Protein AF-A0A7L7SW67-F1 (afdb_monomer_lite)

Secondary structure (DSSP, 8-state):
-GGGTGGGSPPEETTEE-HHHHHHHHHHTS----SSS--HHHHHHHHHHHHHHHHH-

pLDDT: mean 91.51, std 6.08, range [64.31, 97.94]

Organism: Panthera onca (NCBI:txid9690)

Sequence (57 aa):
NENLFASFTTPTMMGLPIVMLIIMFPSILFPSPSRLINNRLISLQQWLVQLTSKQML

Foldseek 3Di:
DCVVCPVVDQDDDPNHGCVVVVVCVVVVVQDDDPDPDDDPSNVVVVVVVVVVVVVVD

Structure (mmCIF, N/CA/C/O backbone):
data_AF-A0A7L7SW67-F1
#
_entry.id   AF-A0A7L7SW67-F1
#
loop_
_atom_site.group_PDB
_atom_site.id
_atom_site.type_symbol
_atom_site.label_atom_id
_atom_site.label_alt_id
_atom_site.label_comp_id
_atom_site.label_asym_id
_atom_site.label_entity_id
_atom_site.label_seq_id
_atom_site.pdbx_PDB_ins_code
_atom_site.Cartn_x
_atom_site.Cartn_y
_atom_site.Cartn_z
_atom_site.occupancy
_atom_site.B_iso_or_equiv
_atom_site.auth_seq_id
_atom_site.auth_comp_id
_atom_site.auth_asym_id
_atom_site.auth_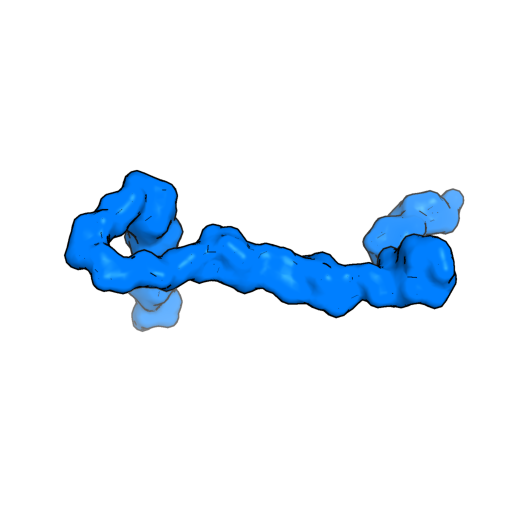atom_id
_atom_site.pdbx_PDB_model_num
ATOM 1 N N . ASN A 1 1 ? 23.904 -0.699 -21.314 1.00 64.31 1 ASN A N 1
ATOM 2 C CA . ASN A 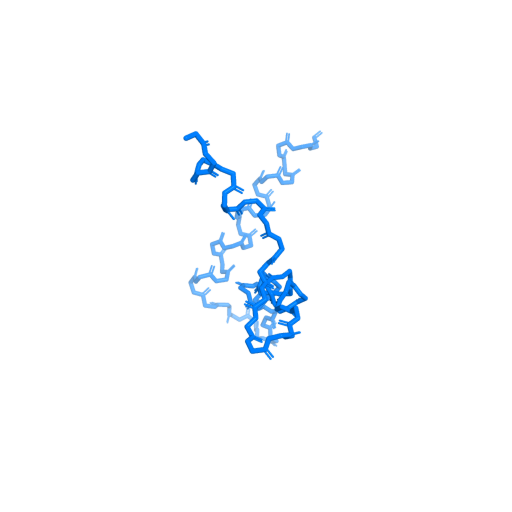1 1 ? 23.437 0.557 -20.687 1.00 64.31 1 ASN A CA 1
ATOM 3 C C . ASN A 1 1 ? 21.919 0.724 -20.740 1.00 64.31 1 ASN A C 1
ATOM 5 O O . ASN A 1 1 ? 21.360 1.320 -19.836 1.00 64.31 1 ASN A O 1
ATOM 9 N N . GLU A 1 2 ? 21.232 0.178 -21.746 1.00 69.12 2 GLU A N 1
ATOM 10 C CA . GLU A 1 2 ? 19.792 0.416 -21.965 1.00 69.12 2 GLU A CA 1
ATOM 11 C C . GLU A 1 2 ? 18.869 -0.401 -21.044 1.00 69.12 2 GLU A C 1
ATOM 13 O O . GLU A 1 2 ? 17.791 0.063 -20.686 1.00 69.12 2 GLU A O 1
ATOM 18 N N . ASN A 1 3 ? 19.321 -1.564 -20.558 1.00 78.25 3 ASN A N 1
ATOM 19 C CA . ASN A 1 3 ? 18.553 -2.387 -19.609 1.00 78.25 3 ASN A CA 1
ATOM 20 C C . ASN A 1 3 ? 18.220 -1.664 -18.294 1.00 78.25 3 ASN A C 1
ATOM 22 O O . ASN A 1 3 ? 17.239 -2.012 -17.646 1.00 78.25 3 ASN A O 1
ATOM 26 N N . LEU A 1 4 ? 19.000 -0.647 -17.912 1.00 89.81 4 LEU A N 1
ATOM 27 C CA . LEU A 1 4 ? 18.720 0.166 -16.726 1.00 89.81 4 LEU A CA 1
ATOM 28 C C . LEU A 1 4 ? 17.427 0.981 -16.874 1.00 89.81 4 LEU A C 1
ATOM 30 O O . LEU A 1 4 ? 16.804 1.315 -15.870 1.00 89.81 4 LEU A O 1
ATOM 34 N N . PHE A 1 5 ? 17.013 1.280 -18.110 1.00 87.75 5 PHE A N 1
ATOM 35 C CA . PHE A 1 5 ? 15.845 2.113 -18.391 1.00 87.75 5 PHE A CA 1
ATOM 36 C C . PHE A 1 5 ? 14.593 1.327 -18.790 1.00 87.75 5 PHE A C 1
ATOM 38 O O 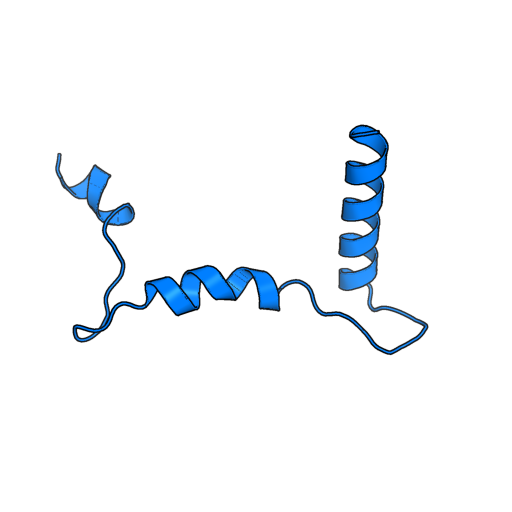. PHE A 1 5 ? 13.505 1.899 -18.834 1.00 87.75 5 PHE A O 1
ATOM 45 N N . ALA A 1 6 ? 14.716 0.017 -19.023 1.00 88.38 6 ALA A N 1
ATOM 46 C CA . ALA A 1 6 ? 13.603 -0.835 -19.438 1.00 88.38 6 ALA A CA 1
ATOM 47 C C . ALA A 1 6 ? 12.405 -0.765 -18.468 1.00 88.38 6 ALA A C 1
ATOM 49 O O . ALA A 1 6 ? 11.263 -0.673 -18.914 1.00 88.38 6 ALA A O 1
ATOM 50 N N . SER A 1 7 ? 12.647 -0.706 -17.154 1.00 86.44 7 SER A N 1
ATOM 51 C CA . SER A 1 7 ? 11.592 -0.644 -16.127 1.00 86.44 7 SER A CA 1
ATOM 52 C C . SER A 1 7 ? 10.786 0.661 -16.106 1.00 86.44 7 SER A C 1
ATOM 54 O O . SER A 1 7 ? 9.718 0.694 -15.502 1.00 86.44 7 SER A O 1
ATOM 56 N N . PHE A 1 8 ? 11.277 1.731 -16.740 1.00 89.75 8 PHE A N 1
ATOM 57 C CA . PHE A 1 8 ? 10.566 3.014 -16.829 1.00 89.75 8 PHE A CA 1
ATOM 58 C C . PHE A 1 8 ? 9.732 3.144 -18.107 1.00 89.75 8 PHE A C 1
ATOM 60 O O . PHE A 1 8 ? 9.004 4.121 -18.272 1.00 89.75 8 PHE A O 1
ATOM 67 N N . THR A 1 9 ? 9.839 2.182 -19.026 1.00 90.75 9 THR A N 1
ATOM 68 C CA . THR A 1 9 ? 9.020 2.173 -20.239 1.00 90.75 9 THR A CA 1
ATOM 69 C C . THR A 1 9 ? 7.569 1.828 -19.907 1.00 90.75 9 THR A C 1
ATOM 71 O O . THR A 1 9 ? 7.288 1.061 -18.985 1.00 90.75 9 THR A O 1
ATOM 74 N N . THR A 1 10 ? 6.623 2.410 -20.649 1.00 90.75 10 THR A N 1
ATOM 75 C CA . THR A 1 10 ? 5.195 2.164 -20.414 1.00 90.75 10 THR A CA 1
ATOM 76 C C . THR A 1 10 ? 4.871 0.690 -20.674 1.00 90.75 10 THR A C 1
ATOM 78 O O . THR A 1 10 ? 5.081 0.216 -21.794 1.00 90.75 10 THR A O 1
ATOM 81 N N . PRO A 1 11 ? 4.324 -0.044 -19.688 1.00 92.19 11 PRO A N 1
ATOM 82 C CA . PRO A 1 11 ? 4.056 -1.463 -19.848 1.00 92.19 11 PRO A CA 1
ATOM 83 C C . PRO A 1 11 ? 2.909 -1.688 -20.835 1.00 92.19 11 PRO A C 1
ATOM 85 O O . PRO A 1 11 ? 1.796 -1.172 -20.674 1.00 92.19 11 PRO A O 1
ATOM 88 N N . THR A 1 12 ? 3.182 -2.506 -21.847 1.00 93.00 12 THR A N 1
ATOM 89 C CA . THR A 1 12 ? 2.212 -2.955 -22.848 1.00 93.00 12 THR A CA 1
ATOM 90 C C . THR A 1 12 ? 2.217 -4.482 -22.910 1.00 93.00 12 THR A C 1
ATOM 92 O O . THR A 1 12 ? 3.252 -5.118 -22.719 1.00 93.00 12 THR A O 1
ATOM 95 N N . MET A 1 13 ? 1.062 -5.091 -23.160 1.00 93.81 13 MET A N 1
ATOM 96 C CA . MET A 1 13 ? 0.931 -6.530 -23.413 1.00 93.81 13 MET A CA 1
ATOM 97 C C . MET A 1 13 ? 0.044 -6.712 -24.634 1.00 93.81 13 MET A C 1
ATOM 99 O O . MET A 1 13 ? -1.006 -6.083 -24.732 1.00 93.81 13 MET A O 1
ATOM 103 N N . MET A 1 14 ? 0.482 -7.549 -25.579 1.00 92.00 14 MET A N 1
ATOM 104 C CA . MET A 1 14 ? -0.232 -7.795 -26.843 1.00 92.00 14 MET A CA 1
ATOM 105 C C . MET A 1 14 ? -0.588 -6.500 -27.609 1.00 92.00 14 MET A C 1
ATOM 107 O O . MET A 1 14 ? -1.613 -6.429 -28.277 1.00 92.00 14 MET A O 1
ATOM 111 N N . GLY A 1 15 ? 0.243 -5.456 -27.493 1.00 89.44 15 GLY A N 1
ATOM 112 C CA . GLY A 1 15 ? 0.013 -4.156 -28.136 1.00 89.44 15 GLY A CA 1
ATOM 113 C C . GLY A 1 15 ? -0.963 -3.220 -27.408 1.00 89.44 15 GLY A C 1
ATOM 114 O O . GLY A 1 15 ? -1.177 -2.105 -27.875 1.00 89.44 15 GLY A O 1
ATOM 115 N N . LEU A 1 16 ? -1.520 -3.621 -26.259 1.00 91.75 16 LEU A N 1
ATOM 116 C CA . LEU A 1 16 ? -2.401 -2.788 -25.434 1.00 91.75 16 LEU A CA 1
ATOM 117 C C . LEU A 1 16 ? -1.662 -2.252 -24.192 1.00 91.75 16 LEU A C 1
ATOM 119 O O . LEU A 1 16 ? -0.956 -3.014 -23.525 1.00 91.75 16 LEU A O 1
ATOM 123 N N . PRO A 1 17 ? -1.819 -0.963 -23.833 1.00 91.00 17 PRO A N 1
ATOM 124 C CA . PRO A 1 17 ? -1.223 -0.402 -22.623 1.00 91.00 17 PRO A CA 1
ATOM 125 C C . PRO A 1 17 ? -1.953 -0.889 -21.361 1.00 91.00 17 PRO A C 1
ATOM 127 O O . PRO A 1 17 ? -3.148 -0.659 -21.196 1.00 91.00 17 PRO A O 1
ATOM 130 N N . ILE A 1 18 ? -1.223 -1.515 -20.428 1.00 94.62 18 ILE A N 1
ATOM 131 C CA . ILE A 1 18 ? -1.779 -2.026 -19.152 1.00 94.62 18 ILE A CA 1
ATOM 132 C C . ILE A 1 18 ? -1.629 -1.010 -18.008 1.00 94.62 18 ILE A C 1
ATOM 134 O O . ILE A 1 18 ? -2.111 -1.222 -16.896 1.00 94.62 18 ILE A O 1
ATOM 138 N N . VAL A 1 19 ? -0.986 0.128 -18.272 1.00 94.31 19 VAL A N 1
ATOM 139 C CA . VAL A 1 19 ? -0.683 1.156 -17.265 1.00 94.31 19 VAL A CA 1
ATOM 140 C C . VAL A 1 19 ? -1.910 1.572 -16.441 1.00 94.31 19 VAL A C 1
ATOM 142 O O . VAL A 1 19 ? -1.803 1.738 -15.230 1.00 94.31 19 VAL A O 1
ATOM 145 N N . MET A 1 20 ? -3.095 1.630 -17.057 1.00 92.75 20 MET A N 1
ATOM 146 C CA . MET A 1 20 ? -4.347 1.969 -16.373 1.00 92.75 20 MET A CA 1
ATOM 147 C C . MET A 1 20 ? -4.712 0.966 -15.271 1.00 92.75 20 MET A C 1
ATOM 149 O O . MET A 1 20 ? -5.101 1.372 -14.179 1.00 92.75 20 MET A O 1
ATOM 153 N N . LEU A 1 21 ? -4.555 -0.339 -15.521 1.00 93.00 21 LEU A N 1
ATOM 154 C CA . LEU A 1 21 ? -4.836 -1.374 -14.519 1.00 93.00 21 LEU A CA 1
ATOM 155 C C . LEU A 1 21 ? -3.837 -1.308 -13.361 1.00 93.00 21 LEU A C 1
ATOM 157 O O . LEU A 1 21 ? -4.229 -1.437 -12.204 1.00 93.00 21 LEU A O 1
ATOM 161 N N . ILE A 1 22 ? -2.563 -1.054 -13.668 1.00 94.38 22 ILE A N 1
ATOM 162 C CA . ILE A 1 22 ? -1.503 -0.919 -12.660 1.00 94.38 22 ILE A CA 1
ATOM 163 C C . ILE A 1 22 ? -1.766 0.296 -11.764 1.00 94.38 22 ILE A C 1
ATOM 165 O O . ILE A 1 22 ? -1.658 0.183 -10.547 1.00 94.38 22 ILE A O 1
ATOM 169 N N . ILE A 1 23 ? -2.166 1.433 -12.342 1.00 94.56 23 ILE A N 1
ATOM 170 C CA . ILE A 1 23 ? -2.497 2.651 -11.586 1.00 94.56 23 ILE A CA 1
ATOM 171 C C . ILE A 1 23 ? -3.722 2.440 -10.688 1.00 94.56 23 ILE A C 1
ATOM 173 O O . ILE A 1 23 ? -3.758 2.963 -9.578 1.00 94.56 23 ILE A O 1
ATOM 177 N N . MET A 1 24 ? -4.721 1.672 -11.133 1.00 95.06 24 MET A N 1
ATOM 178 C CA . MET A 1 24 ? -5.915 1.393 -10.327 1.00 95.06 24 MET A CA 1
ATOM 179 C C . MET A 1 24 ? -5.678 0.348 -9.228 1.00 95.06 24 MET A C 1
ATOM 181 O O . MET A 1 24 ? -6.396 0.352 -8.227 1.00 95.06 24 MET A O 1
ATOM 185 N N . PHE A 1 25 ? -4.674 -0.521 -9.365 1.00 95.44 25 PHE A N 1
ATOM 186 C CA . PHE A 1 25 ? -4.418 -1.629 -8.439 1.00 95.44 25 PHE A CA 1
ATOM 187 C C . PHE A 1 25 ? -4.323 -1.232 -6.948 1.00 95.44 25 PHE A C 1
ATOM 189 O O . PHE A 1 25 ? -4.952 -1.907 -6.129 1.00 95.44 25 PHE A O 1
ATOM 196 N N . PRO A 1 26 ? -3.641 -0.136 -6.546 1.00 94.12 26 PRO A N 1
ATOM 197 C CA . PRO A 1 26 ? -3.541 0.254 -5.139 1.00 94.12 26 PRO A CA 1
ATOM 198 C C . PRO A 1 26 ? -4.889 0.538 -4.470 1.00 94.12 26 PRO A C 1
ATOM 200 O O . PRO A 1 26 ? -5.031 0.299 -3.274 1.00 94.12 26 PRO A O 1
ATOM 203 N N . SER A 1 27 ? -5.894 1.000 -5.223 1.00 93.00 27 SER A N 1
ATOM 204 C CA . SER A 1 27 ? -7.225 1.289 -4.668 1.00 93.00 27 SER A CA 1
ATOM 205 C C . SER A 1 27 ? -7.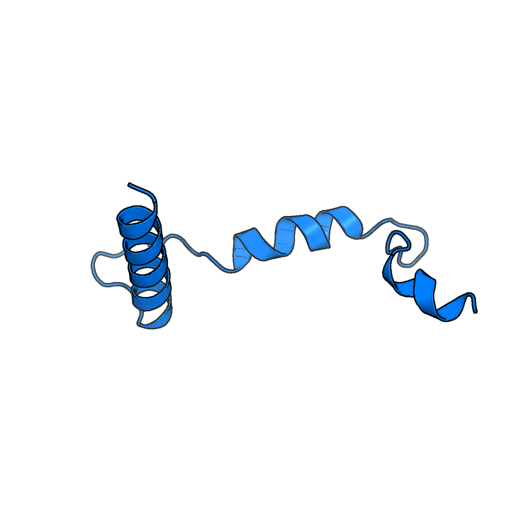917 0.038 -4.112 1.00 93.00 27 SER A C 1
ATOM 207 O O . SER A 1 27 ? -8.645 0.112 -3.126 1.00 93.00 27 SER A O 1
ATOM 209 N N . ILE A 1 28 ? -7.622 -1.131 -4.687 1.00 93.81 28 ILE A N 1
ATOM 210 C CA . ILE A 1 28 ? -8.200 -2.420 -4.290 1.00 93.81 28 ILE A CA 1
ATOM 211 C C . ILE A 1 28 ? -7.633 -2.887 -2.939 1.00 93.81 28 ILE A C 1
ATOM 213 O O . ILE A 1 28 ? -8.293 -3.621 -2.205 1.00 93.81 28 ILE A O 1
ATOM 217 N N . LEU A 1 29 ? -6.425 -2.442 -2.574 1.00 93.38 29 LEU A N 1
ATOM 218 C CA . LEU A 1 29 ? -5.750 -2.850 -1.338 1.00 93.38 29 LEU A CA 1
ATOM 219 C C . LEU A 1 29 ? -6.347 -2.211 -0.071 1.00 93.38 29 LEU A C 1
ATOM 221 O O . LEU A 1 29 ? -6.027 -2.657 1.033 1.00 93.38 29 LEU A O 1
ATOM 225 N N . PHE A 1 30 ? -7.219 -1.208 -0.211 1.00 93.00 30 PHE A N 1
ATOM 226 C CA . PHE A 1 30 ? -7.853 -0.491 0.899 1.00 93.00 30 PHE A CA 1
ATOM 227 C C . PHE A 1 30 ? -9.381 -0.661 0.870 1.00 93.00 30 PHE A C 1
ATOM 229 O O . PHE A 1 30 ? -10.106 0.248 0.458 1.00 93.00 30 PHE A O 1
ATOM 236 N N . PRO A 1 31 ? -9.905 -1.829 1.289 1.00 90.94 31 PRO A N 1
ATOM 237 C CA . PRO A 1 31 ? -11.341 -2.069 1.297 1.00 90.94 31 PRO A CA 1
ATOM 238 C C . PRO A 1 31 ? -12.047 -1.236 2.376 1.00 90.94 31 PRO A C 1
ATOM 240 O O . PRO A 1 31 ? -11.571 -1.132 3.506 1.00 90.94 31 PRO A O 1
ATOM 243 N N . SER A 1 32 ? -13.232 -0.715 2.048 1.00 88.69 32 SER A N 1
ATOM 244 C CA . SER A 1 32 ? -14.131 -0.062 3.008 1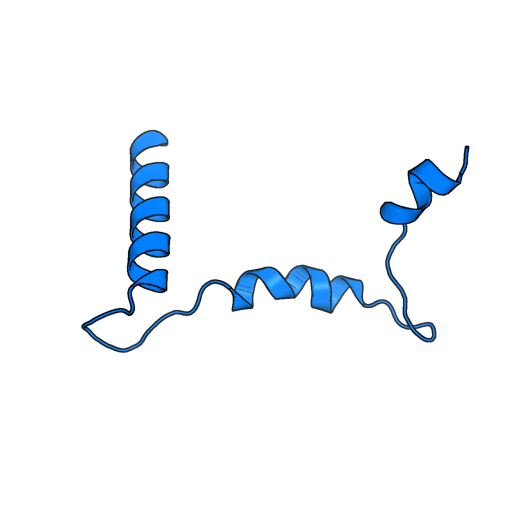.00 88.69 32 SER A CA 1
ATOM 245 C C . SER A 1 32 ? -15.166 -1.069 3.534 1.00 88.69 32 SER A C 1
ATOM 247 O O . SER A 1 32 ? -16.049 -1.487 2.777 1.00 88.69 32 SER A O 1
ATOM 249 N N . PRO A 1 33 ? -15.062 -1.529 4.795 1.00 89.62 33 PRO A N 1
ATOM 250 C CA . PRO A 1 33 ? -16.029 -2.459 5.365 1.00 89.62 33 PRO A CA 1
ATOM 251 C C . PRO A 1 33 ? -17.333 -1.747 5.755 1.00 89.62 33 PRO A C 1
ATOM 253 O O . PRO A 1 33 ? -17.323 -0.651 6.301 1.00 89.62 33 PRO A O 1
ATOM 256 N N . SER A 1 34 ? -18.469 -2.419 5.561 1.00 90.88 34 SER A N 1
ATOM 257 C CA . SER A 1 34 ? -19.799 -1.959 6.004 1.00 90.88 34 SER A CA 1
ATOM 258 C C . SER A 1 34 ? -20.213 -2.489 7.386 1.00 90.88 34 SER A C 1
ATOM 260 O O . SER A 1 34 ? -21.345 -2.290 7.823 1.00 90.88 34 SER A O 1
ATOM 262 N N . ARG A 1 35 ? -19.320 -3.217 8.067 1.00 89.81 35 ARG A N 1
ATOM 263 C CA . ARG A 1 35 ? -19.580 -3.867 9.360 1.00 89.81 35 ARG A CA 1
ATOM 264 C C . ARG A 1 35 ? -18.995 -3.042 10.503 1.00 89.81 35 ARG A C 1
ATOM 266 O O . ARG A 1 35 ? -17.972 -2.398 10.330 1.00 89.81 35 ARG A O 1
ATOM 273 N N . LEU A 1 36 ? -19.612 -3.130 11.684 1.00 86.38 36 LEU A N 1
ATOM 274 C CA . LEU A 1 36 ? -19.154 -2.429 12.893 1.00 86.38 36 LEU A CA 1
ATOM 275 C C . LEU A 1 36 ? -17.768 -2.911 13.366 1.00 86.38 36 LEU A C 1
ATOM 277 O O . LEU A 1 36 ? -16.949 -2.117 13.814 1.00 86.38 36 LEU A O 1
ATOM 281 N N . ILE A 1 37 ? -17.515 -4.223 13.288 1.00 91.00 37 ILE A N 1
ATOM 282 C CA . ILE A 1 37 ? -16.249 -4.833 13.707 1.00 91.00 37 ILE A CA 1
ATOM 283 C C . ILE A 1 37 ? -15.419 -5.146 12.463 1.00 91.00 37 ILE A C 1
ATOM 285 O O . ILE A 1 37 ? -15.795 -5.992 11.644 1.00 91.00 37 ILE A O 1
ATOM 289 N N . ASN A 1 38 ? -14.278 -4.468 12.349 1.00 93.31 38 ASN A N 1
ATOM 290 C CA . ASN A 1 38 ? -13.336 -4.634 11.249 1.00 93.31 38 ASN A CA 1
ATOM 291 C C . ASN A 1 38 ? -12.458 -5.875 11.432 1.00 93.31 38 ASN A C 1
ATOM 293 O O . ASN A 1 38 ? -12.228 -6.357 12.544 1.00 93.31 38 ASN A O 1
ATOM 297 N N . ASN A 1 39 ? -11.938 -6.397 10.319 1.00 93.12 39 ASN A N 1
ATOM 298 C CA . ASN A 1 39 ? -10.918 -7.438 10.382 1.00 93.12 39 ASN A CA 1
ATOM 299 C C . ASN A 1 39 ? -9.564 -6.844 10.822 1.00 93.12 39 ASN A C 1
ATOM 301 O O . ASN A 1 39 ? -9.336 -5.637 10.747 1.00 93.12 39 ASN A O 1
ATOM 305 N N . ARG A 1 40 ? -8.644 -7.713 11.258 1.00 95.00 40 ARG A N 1
ATOM 306 C CA . ARG A 1 40 ? -7.335 -7.297 11.796 1.00 95.00 40 ARG A CA 1
ATOM 307 C C . ARG A 1 40 ? -6.520 -6.434 10.824 1.00 95.00 40 ARG A C 1
ATOM 309 O O . ARG A 1 40 ? -5.864 -5.496 11.262 1.00 95.00 40 ARG A O 1
ATOM 316 N N . LEU A 1 41 ? -6.579 -6.733 9.526 1.00 94.88 41 LEU A N 1
ATOM 317 C CA . LEU A 1 41 ? -5.831 -6.011 8.497 1.00 94.88 41 LEU A CA 1
ATOM 318 C C . LEU A 1 41 ? -6.347 -4.575 8.338 1.00 94.88 41 LEU A C 1
ATOM 320 O O . LEU A 1 41 ? -5.557 -3.636 8.380 1.00 94.88 41 LEU A O 1
ATOM 324 N N . ILE A 1 42 ? -7.664 -4.397 8.229 1.00 95.00 42 ILE A N 1
ATOM 325 C CA . ILE A 1 42 ? -8.293 -3.079 8.076 1.00 95.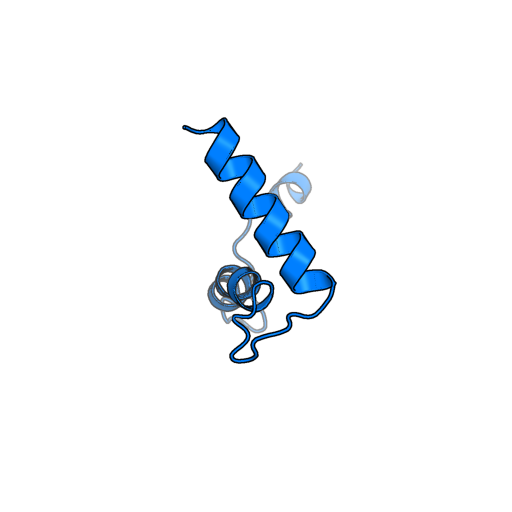00 42 ILE A CA 1
ATOM 326 C C . ILE A 1 42 ? -8.070 -2.231 9.331 1.00 95.00 42 ILE A C 1
ATOM 328 O O . ILE A 1 42 ? -7.772 -1.045 9.222 1.00 95.00 42 ILE A O 1
ATOM 332 N N . SER A 1 43 ? -8.136 -2.832 10.522 1.00 94.50 43 SER A N 1
ATOM 333 C CA . SER A 1 43 ? -7.841 -2.118 11.770 1.00 94.50 43 SER A CA 1
ATOM 334 C C . SER A 1 43 ? -6.408 -1.574 11.803 1.00 94.50 43 SER A C 1
ATOM 336 O O . SER A 1 43 ? -6.200 -0.440 12.229 1.00 94.50 43 SER A O 1
ATOM 338 N N . LEU A 1 44 ? -5.422 -2.338 11.314 1.00 96.06 44 LEU A N 1
ATOM 339 C CA . LEU A 1 44 ? -4.035 -1.871 11.202 1.00 96.06 44 LEU A CA 1
ATOM 340 C C . LEU A 1 44 ? -3.876 -0.771 10.145 1.00 96.06 44 LEU A C 1
ATOM 342 O O . LEU A 1 44 ? -3.196 0.220 10.408 1.00 96.06 44 LEU A O 1
ATOM 346 N N . GLN A 1 45 ? -4.522 -0.911 8.981 1.00 94.56 45 GLN A N 1
ATOM 347 C CA . GLN A 1 45 ? -4.527 0.126 7.942 1.00 94.56 45 GLN A CA 1
ATOM 348 C C . GLN A 1 45 ? -5.103 1.444 8.479 1.00 94.56 45 GLN A C 1
ATOM 350 O O . GLN A 1 45 ? -4.478 2.494 8.349 1.00 94.56 45 GLN A O 1
ATOM 355 N N . GLN A 1 46 ? -6.259 1.387 9.143 1.00 93.88 46 GLN A N 1
ATOM 356 C CA . GLN A 1 46 ? -6.915 2.552 9.732 1.00 93.88 46 GLN A CA 1
ATOM 357 C C . GLN A 1 46 ? -6.064 3.195 10.835 1.00 93.88 46 GLN A C 1
ATOM 359 O O . GLN A 1 46 ? -5.946 4.419 10.884 1.00 93.88 46 GLN A O 1
ATOM 364 N N . TRP A 1 47 ? -5.440 2.386 11.695 1.00 96.19 47 TRP A N 1
ATOM 365 C CA . TRP A 1 47 ? -4.538 2.877 12.737 1.00 96.19 47 TRP A CA 1
ATOM 366 C C . TRP A 1 47 ? -3.322 3.611 12.154 1.00 96.19 47 TRP A C 1
ATOM 368 O O . TRP A 1 47 ? -2.981 4.694 12.627 1.00 96.19 47 TRP A O 1
ATOM 378 N N . LEU A 1 48 ? -2.706 3.075 11.094 1.00 96.56 48 LEU A N 1
ATOM 379 C CA . LEU A 1 48 ? -1.564 3.706 10.425 1.00 96.56 48 LEU A CA 1
ATOM 380 C C . LEU A 1 48 ? -1.951 5.050 9.791 1.00 96.56 48 LEU A C 1
ATOM 382 O O . LEU A 1 48 ? -1.227 6.036 9.939 1.00 96.56 48 LEU A O 1
ATOM 386 N N . VAL A 1 49 ? -3.119 5.119 9.143 1.00 95.12 49 VAL A N 1
ATOM 387 C CA . VAL A 1 49 ? -3.651 6.378 8.597 1.00 95.12 49 VAL A CA 1
ATOM 388 C C . VAL A 1 49 ? -3.858 7.401 9.715 1.00 95.12 49 VAL A C 1
ATOM 390 O O . VAL A 1 49 ? -3.367 8.518 9.618 1.00 95.12 49 VAL A O 1
ATOM 393 N N . GLN A 1 50 ? -4.489 7.020 10.828 1.00 95.81 50 GLN A N 1
ATOM 394 C CA . GLN A 1 50 ? -4.685 7.933 11.958 1.00 95.81 50 GLN A CA 1
ATOM 395 C C . GLN A 1 50 ? -3.367 8.408 12.577 1.00 95.81 50 GLN A C 1
ATOM 397 O O . GLN A 1 50 ? -3.255 9.574 12.948 1.00 95.81 50 GLN A O 1
ATOM 402 N N . LEU A 1 51 ? -2.374 7.524 12.704 1.00 97.94 51 LEU A N 1
ATOM 403 C CA . LEU A 1 51 ? -1.059 7.884 13.225 1.00 97.94 51 LEU A CA 1
ATOM 404 C C . LEU A 1 51 ? -0.375 8.911 12.319 1.00 97.94 51 LEU A C 1
ATOM 406 O O . LEU A 1 51 ? 0.077 9.938 12.811 1.00 97.94 51 LEU A O 1
ATOM 410 N N . THR A 1 52 ? -0.336 8.661 11.008 1.00 97.25 52 THR A N 1
ATOM 411 C CA . THR A 1 52 ? 0.271 9.593 10.043 1.00 97.25 52 THR A CA 1
ATOM 412 C C . THR A 1 52 ? -0.461 10.933 10.011 1.00 97.25 52 THR A C 1
ATOM 414 O O . THR A 1 52 ? 0.194 11.968 10.087 1.00 97.25 52 THR A O 1
ATOM 417 N N . SER A 1 53 ? -1.800 10.941 10.022 1.00 96.94 53 SER A N 1
ATOM 418 C CA . SER A 1 53 ? -2.584 12.182 10.101 1.00 96.94 53 SER A CA 1
ATOM 419 C C . SER A 1 53 ? -2.297 12.984 11.372 1.00 96.94 53 SER A C 1
ATOM 421 O O . SER A 1 53 ? -2.230 14.205 11.309 1.00 96.94 53 SER A O 1
ATOM 423 N N . LYS A 1 54 ? -2.086 12.319 12.515 1.00 96.69 54 LYS A N 1
ATOM 424 C CA . LYS A 1 54 ? -1.717 12.986 13.775 1.00 96.69 54 LYS A CA 1
ATOM 425 C C . LYS A 1 54 ? -0.319 13.599 13.764 1.00 96.69 54 LYS A C 1
ATOM 427 O O . LYS A 1 54 ? -0.096 14.522 14.524 1.00 96.69 54 LYS A O 1
ATOM 432 N N . GLN A 1 55 ? 0.615 13.053 12.985 1.00 95.44 55 GLN A N 1
ATOM 433 C CA . GLN A 1 55 ? 1.981 13.584 12.881 1.00 95.44 55 GLN A CA 1
ATOM 434 C C . GLN A 1 55 ? 2.089 14.734 11.870 1.00 95.44 55 GLN A C 1
ATOM 436 O O . GLN A 1 55 ? 3.066 15.473 11.887 1.00 95.44 55 GLN A O 1
ATOM 441 N N . MET A 1 56 ? 1.125 14.843 10.952 1.00 92.31 56 MET A N 1
ATOM 442 C CA . MET A 1 56 ? 1.076 15.901 9.936 1.00 92.31 56 MET A CA 1
ATOM 443 C C . MET A 1 56 ? 0.336 17.165 10.399 1.00 92.31 56 MET A C 1
ATOM 445 O O . MET A 1 56 ? 0.508 18.211 9.775 1.00 92.31 56 MET A O 1
ATOM 449 N N . LEU A 1 57 ? -0.494 17.052 11.439 1.00 78.12 57 LEU A N 1
ATOM 450 C CA . LEU A 1 57 ? -1.163 18.159 12.134 1.00 78.12 57 LEU A CA 1
ATOM 451 C C . LEU A 1 57 ? -0.272 18.704 13.251 1.00 78.12 57 LEU A C 1
ATOM 453 O O . LEU A 1 57 ? -0.221 19.945 13.383 1.00 78.12 57 LEU A O 1
#

Radius of gyration: 18.07 Å; chains: 1; bounding box: 43×26×42 Å